Protein AF-A0A5E6UGU8-F1 (afdb_monomer_lite)

Organism: Pseudomonas fluorescens (NCBI:txid294)

Secondary structure (DSSP, 8-state):
--PPP-------S------TTS-HHHHT--TTT-S-----HHHHHHHHHHH-TT--S------S----------TT-HHHHHHHHHHHHHHHHHTHHHHHHHHHHS---HHHHHHHHHHT--

Radius of gyration: 20.29 Å; chains: 1; bounding box: 52×48×43 Å

Structure (mmCIF, N/CA/C/O backbone):
data_AF-A0A5E6UGU8-F1
#
_entry.id   AF-A0A5E6UGU8-F1
#
loop_
_atom_site.group_PDB
_atom_site.id
_atom_site.type_symbol
_atom_site.label_atom_id
_atom_site.label_alt_id
_atom_site.label_comp_id
_atom_site.label_asym_id
_atom_site.label_entity_id
_atom_site.label_seq_id
_atom_site.pdbx_PDB_ins_code
_atom_site.Cartn_x
_atom_site.Cartn_y
_atom_site.Cartn_z
_atom_site.occupancy
_atom_site.B_iso_or_equiv
_atom_site.auth_seq_id
_atom_site.auth_comp_id
_atom_site.auth_asym_id
_atom_site.auth_atom_id
_atom_site.pdbx_PDB_model_num
ATOM 1 N N . MET A 1 1 ? 37.669 33.666 -1.491 1.00 35.34 1 MET A N 1
ATOM 2 C CA . MET A 1 1 ? 36.585 34.581 -1.899 1.00 35.34 1 MET A CA 1
ATOM 3 C C . MET A 1 1 ? 35.837 33.879 -3.022 1.00 35.34 1 MET A C 1
ATOM 5 O O . MET A 1 1 ? 36.307 33.905 -4.149 1.00 35.34 1 MET A O 1
ATOM 9 N N . TYR A 1 2 ? 34.801 33.107 -2.699 1.00 35.91 2 TYR A N 1
ATOM 10 C CA . TYR A 1 2 ? 34.001 32.389 -3.694 1.00 35.91 2 TYR A CA 1
ATOM 11 C C . TYR A 1 2 ? 32.628 33.054 -3.712 1.00 35.91 2 TYR A C 1
ATOM 13 O O . TYR A 1 2 ? 31.945 33.057 -2.690 1.00 35.91 2 TYR A O 1
ATOM 21 N N . SER A 1 3 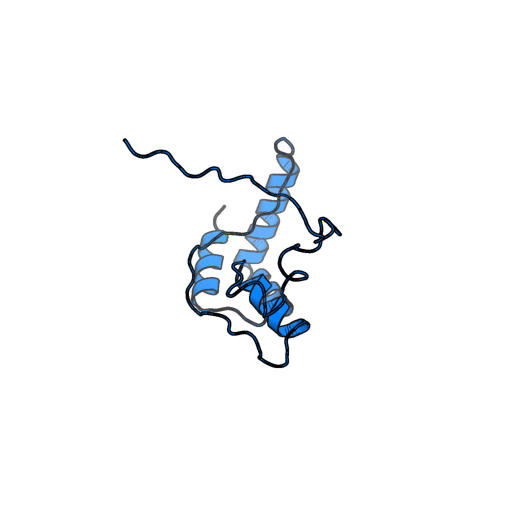? 32.298 33.703 -4.826 1.00 32.91 3 SER A N 1
ATOM 22 C CA . SER A 1 3 ? 30.961 34.237 -5.077 1.00 32.91 3 SER A CA 1
ATOM 23 C C . SER A 1 3 ? 30.109 33.085 -5.606 1.00 32.91 3 SER A C 1
ATOM 25 O O . SER A 1 3 ? 30.548 32.441 -6.563 1.00 32.91 3 SER A O 1
ATOM 27 N N . PRO A 1 4 ? 28.952 32.772 -5.003 1.00 36.75 4 PRO A N 1
ATOM 28 C CA . PRO A 1 4 ? 28.051 31.779 -5.571 1.00 36.75 4 PRO A CA 1
ATOM 29 C C . PRO A 1 4 ? 27.450 32.329 -6.876 1.00 36.75 4 PRO A C 1
ATOM 31 O O . PRO A 1 4 ? 27.287 33.546 -6.982 1.00 36.75 4 PRO A O 1
ATOM 34 N N . PRO A 1 5 ? 27.156 31.471 -7.869 1.00 36.91 5 PRO A N 1
ATOM 35 C CA . PRO A 1 5 ? 26.442 31.893 -9.060 1.00 36.91 5 PRO A CA 1
ATOM 36 C C . PRO A 1 5 ? 24.962 32.100 -8.733 1.00 36.91 5 PRO A C 1
ATOM 38 O O . PRO A 1 5 ? 24.386 31.437 -7.866 1.00 36.91 5 PRO A O 1
ATOM 41 N N . ASP A 1 6 ? 24.372 33.045 -9.444 1.00 36.53 6 ASP A N 1
ATOM 42 C CA . ASP A 1 6 ? 23.003 33.501 -9.281 1.00 36.53 6 ASP A CA 1
ATOM 43 C C . ASP A 1 6 ? 22.063 32.438 -9.869 1.00 36.53 6 ASP A C 1
ATOM 45 O O . ASP A 1 6 ? 21.872 32.357 -11.080 1.00 36.53 6 ASP A O 1
ATOM 49 N N . TYR A 1 7 ? 21.509 31.560 -9.030 1.00 35.38 7 TYR A N 1
ATOM 50 C CA . TYR A 1 7 ? 20.426 30.674 -9.462 1.00 35.38 7 TYR A CA 1
ATOM 51 C C . TYR A 1 7 ? 19.126 31.485 -9.462 1.00 35.38 7 TYR A C 1
ATOM 53 O O . TYR A 1 7 ? 18.396 31.529 -8.469 1.00 35.38 7 TYR A O 1
ATOM 61 N N . GLU A 1 8 ? 18.847 32.159 -10.576 1.00 27.86 8 GLU A N 1
ATOM 62 C CA . GLU A 1 8 ? 17.483 32.558 -10.905 1.00 27.86 8 GLU A CA 1
ATOM 63 C C . GLU A 1 8 ? 16.649 31.282 -11.075 1.00 27.86 8 GLU A C 1
ATOM 65 O O . GLU A 1 8 ? 16.854 30.483 -11.988 1.00 27.86 8 GLU A O 1
ATOM 70 N N . PHE A 1 9 ? 15.717 31.063 -10.148 1.00 32.34 9 PHE A N 1
ATOM 71 C CA . PHE A 1 9 ? 14.624 30.116 -10.323 1.00 32.34 9 PHE A CA 1
ATOM 72 C C . PHE A 1 9 ? 13.701 30.665 -11.424 1.00 32.34 9 PHE A C 1
ATOM 74 O O . PHE A 1 9 ? 12.713 31.342 -11.139 1.00 32.34 9 PHE A O 1
ATOM 81 N N . GLU A 1 10 ? 14.020 30.396 -12.691 1.00 27.28 10 GLU A N 1
ATOM 82 C CA . GLU A 1 10 ? 13.062 30.578 -13.783 1.00 27.28 10 GLU A CA 1
ATOM 83 C C . GLU A 1 10 ? 11.971 29.504 -13.677 1.00 27.28 10 GLU A C 1
ATOM 85 O O . GLU A 1 10 ? 12.079 28.383 -14.172 1.00 27.28 10 GLU A O 1
ATOM 90 N N . LEU A 1 11 ? 10.881 29.868 -13.003 1.00 45.44 11 LEU A N 1
ATOM 91 C CA . LEU A 1 11 ? 9.575 29.234 -13.149 1.00 45.44 11 LEU A CA 1
ATOM 92 C C . LEU A 1 11 ? 8.994 29.570 -14.532 1.00 45.44 11 LEU A C 1
ATOM 94 O O . LEU A 1 11 ? 8.117 30.424 -14.612 1.00 45.44 11 LEU A O 1
ATOM 98 N N . LEU A 1 12 ? 9.443 28.939 -15.622 1.00 33.12 12 LEU A N 1
ATOM 99 C CA . LEU A 1 12 ? 8.846 29.191 -16.944 1.00 33.12 12 LEU A CA 1
ATOM 100 C C . LEU A 1 12 ? 8.823 27.951 -17.860 1.00 33.12 12 LEU A C 1
ATOM 102 O O . LEU A 1 12 ? 9.857 27.523 -18.364 1.00 33.12 12 LEU A O 1
ATOM 106 N N . GLY A 1 13 ? 7.610 27.441 -18.140 1.00 31.77 13 GLY A N 1
ATOM 107 C CA . GLY A 1 13 ? 7.315 26.692 -19.373 1.00 31.77 13 GLY A CA 1
ATOM 108 C C . GLY A 1 13 ? 6.431 25.436 -19.278 1.00 31.77 13 GLY A C 1
ATOM 109 O O . GLY A 1 13 ? 6.915 24.346 -19.560 1.00 31.77 13 GLY A O 1
ATOM 110 N N . ASP A 1 14 ? 5.141 25.602 -18.955 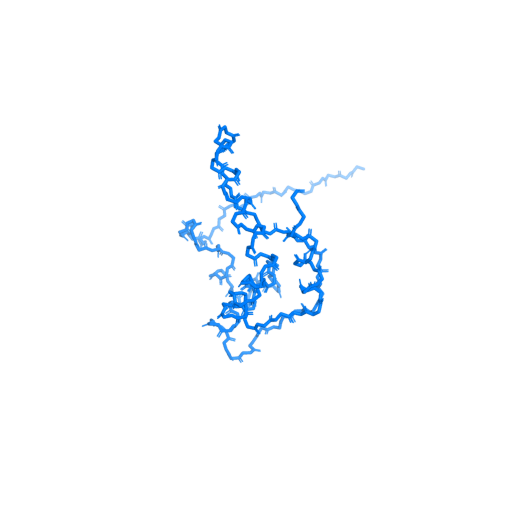1.00 39.59 14 ASP A N 1
ATOM 111 C CA . ASP A 1 14 ? 3.991 24.773 -19.384 1.00 39.59 14 ASP A CA 1
ATOM 112 C C . ASP A 1 14 ? 3.978 23.243 -19.135 1.00 39.59 14 ASP A C 1
ATOM 114 O O . ASP A 1 14 ? 3.722 22.459 -20.049 1.00 39.59 14 ASP A O 1
ATOM 118 N N . CYS A 1 15 ? 4.079 22.797 -17.878 1.00 40.12 15 CYS A N 1
ATOM 119 C CA . CYS A 1 15 ? 3.184 21.710 -17.447 1.00 40.12 15 CYS A CA 1
ATOM 120 C C . CYS A 1 15 ? 2.011 22.393 -16.734 1.00 40.12 15 CYS A C 1
ATOM 122 O O . CYS A 1 15 ? 2.207 22.930 -15.640 1.00 40.12 15 CYS A O 1
ATOM 124 N N . PRO A 1 16 ? 0.812 22.466 -17.342 1.00 39.19 16 PRO A N 1
ATOM 125 C CA . PRO A 1 16 ? -0.317 23.017 -16.626 1.00 39.19 16 PRO A CA 1
ATOM 126 C C . PRO A 1 16 ? -0.539 22.112 -15.408 1.00 39.19 16 PRO A C 1
ATOM 128 O O . PRO A 1 16 ? -0.498 20.886 -15.517 1.00 39.19 16 PRO A O 1
ATOM 131 N N . PHE A 1 17 ? -0.703 22.723 -14.235 1.00 40.91 17 PHE A N 1
ATOM 132 C CA . PHE A 1 17 ? -1.166 22.056 -13.022 1.00 40.91 17 PHE A CA 1
ATOM 133 C C . PHE A 1 17 ? -2.596 21.556 -13.294 1.00 40.91 17 PHE A C 1
ATOM 135 O O . PHE A 1 17 ? -3.580 22.217 -12.967 1.00 40.91 17 PHE A O 1
ATOM 142 N N . VAL A 1 18 ? -2.713 20.458 -14.040 1.00 39.12 18 VAL A N 1
ATOM 143 C CA . VAL A 1 18 ? -3.974 19.854 -14.462 1.00 39.12 18 VAL A CA 1
ATOM 144 C C . VAL A 1 18 ? -4.204 18.658 -13.568 1.00 39.12 18 VAL A C 1
ATOM 146 O O . VAL A 1 18 ? -3.467 17.682 -13.631 1.00 39.12 18 VAL A O 1
ATOM 149 N N . ASP A 1 19 ? -5.268 18.796 -12.784 1.00 34.88 19 ASP A N 1
ATOM 150 C CA . ASP A 1 19 ? -5.893 17.801 -11.921 1.00 34.88 19 ASP A CA 1
ATOM 151 C C . ASP A 1 19 ? -5.086 17.389 -10.666 1.00 34.88 19 ASP A C 1
ATOM 153 O O . ASP A 1 19 ? -4.119 16.637 -10.763 1.00 34.88 19 ASP A O 1
ATOM 157 N N . PRO A 1 20 ? -5.502 17.804 -9.450 1.00 42.50 20 PRO A N 1
ATOM 158 C CA . PRO A 1 20 ? -4.867 17.377 -8.201 1.00 42.50 20 PRO A CA 1
ATOM 159 C C . PRO A 1 20 ? -5.015 15.870 -7.908 1.00 42.50 20 PRO A C 1
ATOM 161 O O . PRO A 1 20 ? -4.442 15.393 -6.929 1.00 42.50 20 PRO A O 1
ATOM 164 N N . THR A 1 21 ? -5.769 15.117 -8.721 1.00 43.84 21 THR A N 1
ATOM 165 C CA . THR A 1 21 ? -5.942 13.659 -8.593 1.00 43.84 21 THR A CA 1
ATOM 166 C C . THR A 1 21 ? -5.080 12.840 -9.561 1.00 43.84 21 THR A C 1
ATOM 168 O O . THR A 1 21 ? -4.933 11.631 -9.377 1.00 43.84 21 THR A O 1
ATOM 171 N N . ALA A 1 22 ? -4.435 13.487 -10.534 1.00 44.56 22 ALA A N 1
ATOM 172 C CA . ALA A 1 22 ? -3.479 12.875 -11.447 1.00 44.56 22 ALA A CA 1
ATOM 173 C C . ALA A 1 22 ? -2.059 13.285 -11.037 1.00 44.56 22 ALA A C 1
ATOM 175 O O . ALA A 1 22 ? -1.724 14.465 -11.062 1.00 44.56 22 ALA A O 1
ATOM 176 N N . LEU A 1 23 ? -1.200 12.332 -10.653 1.00 42.66 23 LEU A N 1
ATOM 177 C CA . LEU A 1 23 ? 0.196 12.633 -10.307 1.00 42.66 23 LEU A CA 1
ATOM 178 C C . LEU A 1 23 ? 0.897 13.409 -11.449 1.00 42.66 23 LEU A C 1
ATOM 180 O O . LEU A 1 23 ? 1.182 12.822 -12.491 1.00 42.66 23 LEU A O 1
ATOM 184 N N . PRO A 1 24 ? 1.276 14.686 -11.266 1.00 45.72 24 PRO A N 1
ATOM 185 C CA . PRO A 1 24 ? 1.799 15.540 -12.343 1.00 45.72 24 PRO A CA 1
ATOM 186 C C . PRO A 1 24 ? 3.066 15.003 -13.032 1.00 45.72 24 PRO A C 1
ATOM 188 O O . PRO A 1 24 ? 3.413 15.414 -14.134 1.00 45.72 24 PRO A O 1
ATOM 191 N N . GLY A 1 25 ? 3.781 14.078 -12.385 1.00 49.41 25 GLY A N 1
ATOM 192 C CA . GLY A 1 25 ? 5.045 13.534 -12.872 1.00 49.41 25 GLY A CA 1
ATOM 193 C C . GLY A 1 25 ? 4.942 12.575 -14.063 1.00 49.41 25 GLY A C 1
ATOM 194 O O . GLY A 1 25 ? 5.902 12.488 -14.824 1.00 49.41 25 GLY A O 1
ATOM 195 N N . TYR A 1 26 ? 3.819 11.868 -14.267 1.00 52.19 26 TYR A N 1
ATOM 196 C CA . TYR A 1 26 ? 3.748 10.845 -15.328 1.00 52.19 26 TYR A CA 1
ATOM 197 C C . TYR A 1 26 ? 3.361 11.409 -16.703 1.00 52.19 26 TYR A C 1
ATOM 199 O O . TYR A 1 26 ? 3.739 10.834 -17.723 1.00 52.19 26 TYR A O 1
ATOM 207 N N . THR A 1 27 ? 2.633 12.530 -16.752 1.00 50.19 27 THR A N 1
ATOM 208 C CA . THR A 1 27 ? 2.246 13.214 -18.001 1.00 50.19 27 THR A CA 1
ATOM 209 C C . THR A 1 27 ? 3.373 14.072 -18.568 1.00 50.19 27 THR A C 1
ATOM 211 O O . THR A 1 27 ? 3.461 14.236 -19.783 1.00 50.19 27 THR A O 1
ATOM 214 N N . CYS A 1 28 ? 4.279 14.565 -17.717 1.00 52.56 28 CYS A N 1
ATOM 215 C CA . CYS A 1 28 ? 5.470 15.308 -18.136 1.00 52.56 28 CYS A CA 1
ATOM 216 C C . CYS A 1 28 ? 6.637 14.372 -18.552 1.00 52.56 28 CYS A C 1
ATOM 218 O O . CYS A 1 28 ? 7.744 14.853 -18.812 1.00 52.56 28 CYS A O 1
ATOM 220 N N . PHE A 1 29 ? 6.418 13.048 -18.645 1.00 49.81 29 PHE A N 1
ATOM 221 C CA . PHE A 1 29 ? 7.426 12.108 -19.143 1.00 49.81 29 PHE A CA 1
ATOM 222 C C . PHE A 1 29 ? 7.638 12.289 -20.655 1.00 49.81 29 PHE A C 1
ATOM 224 O O . PHE A 1 29 ? 6.973 11.690 -21.497 1.00 49.81 29 PHE A O 1
ATOM 231 N N . SER A 1 30 ? 8.604 13.137 -21.000 1.00 54.00 30 SER A N 1
ATOM 232 C CA . SER A 1 30 ? 9.214 13.198 -22.324 1.00 54.00 30 SER A CA 1
ATOM 233 C C . SER A 1 30 ? 10.588 12.535 -22.221 1.00 54.00 30 SER A C 1
ATOM 235 O O . SER A 1 30 ? 11.401 13.022 -21.430 1.00 54.00 30 SER A O 1
ATOM 237 N N . PRO A 1 31 ? 10.906 11.499 -23.025 1.00 51.00 31 PRO A N 1
ATOM 238 C CA . PRO A 1 31 ? 12.220 10.842 -23.016 1.00 51.00 31 PRO A CA 1
ATOM 239 C C . PRO A 1 31 ? 13.405 11.805 -23.215 1.00 51.00 31 PRO A C 1
ATOM 241 O O . PRO A 1 31 ? 14.541 11.459 -22.930 1.00 51.00 31 PRO A O 1
ATOM 244 N N . SER A 1 32 ? 13.150 13.022 -23.708 1.00 53.97 32 SER A N 1
ATOM 245 C CA . SER A 1 32 ? 14.139 14.090 -23.879 1.00 53.97 32 SER A CA 1
ATOM 246 C C . SER A 1 32 ? 14.355 15.001 -22.659 1.00 53.97 32 SER A C 1
ATOM 248 O O . SER A 1 32 ? 15.140 15.940 -22.770 1.00 53.97 32 SER A O 1
ATOM 250 N N . ARG A 1 33 ? 13.647 14.804 -21.532 1.00 61.69 33 ARG A N 1
ATOM 251 C CA . ARG A 1 33 ? 13.665 15.742 -20.386 1.00 61.69 33 ARG A CA 1
ATOM 252 C C . ARG A 1 33 ? 13.833 15.123 -18.993 1.00 61.69 33 ARG A C 1
ATOM 254 O O . ARG A 1 33 ? 14.170 15.868 -18.080 1.00 61.69 33 ARG A O 1
ATOM 261 N N . VAL A 1 34 ? 13.622 13.817 -18.805 1.00 68.75 34 VAL A N 1
ATOM 262 C CA . VAL A 1 34 ? 13.762 13.152 -17.493 1.00 68.75 34 VAL A CA 1
ATOM 263 C C . VAL A 1 34 ? 14.369 11.755 -17.667 1.00 68.75 34 VAL A C 1
ATOM 265 O O . VAL A 1 34 ? 13.786 10.924 -18.359 1.00 68.75 34 VAL A O 1
ATOM 268 N N . ASP A 1 35 ? 15.508 11.486 -17.017 1.00 77.25 35 ASP A N 1
ATOM 269 C CA . ASP A 1 35 ? 16.220 10.196 -17.103 1.00 77.25 35 ASP A CA 1
ATOM 270 C C . ASP A 1 35 ? 15.630 9.101 -16.194 1.00 77.25 35 ASP A C 1
ATOM 272 O O . ASP A 1 35 ? 15.766 7.910 -16.474 1.00 77.25 35 ASP A O 1
ATOM 276 N N . ALA A 1 36 ? 14.988 9.486 -15.084 1.00 81.44 36 ALA A N 1
ATOM 277 C CA . ALA A 1 36 ? 14.389 8.564 -14.120 1.00 81.44 36 ALA A CA 1
ATOM 278 C C . ALA A 1 36 ? 13.224 9.208 -13.356 1.00 81.44 36 ALA A C 1
ATOM 280 O O . ALA A 1 36 ? 13.247 10.397 -13.044 1.00 81.44 36 ALA A O 1
ATOM 281 N N . PHE A 1 37 ? 12.230 8.394 -12.998 1.00 80.69 37 PHE A N 1
ATOM 282 C CA . PHE A 1 37 ? 11.086 8.795 -12.181 1.00 80.69 37 PHE A CA 1
ATOM 283 C C . PHE A 1 37 ? 11.049 7.976 -10.887 1.00 80.69 37 PHE A C 1
ATOM 285 O O . PHE A 1 37 ? 11.229 6.757 -10.910 1.00 80.69 37 PHE A O 1
ATOM 292 N N . VAL A 1 38 ? 10.829 8.649 -9.756 1.00 84.00 38 VAL A N 1
ATOM 293 C CA . VAL A 1 38 ? 10.753 8.028 -8.428 1.00 84.00 38 VAL A CA 1
ATOM 294 C C . VAL A 1 38 ? 9.337 8.194 -7.901 1.00 84.00 38 VAL A C 1
ATOM 296 O O . VAL A 1 38 ? 8.842 9.311 -7.780 1.00 84.00 38 VAL A O 1
ATOM 299 N N . ALA A 1 39 ? 8.696 7.077 -7.582 1.00 85.31 39 ALA A N 1
ATOM 300 C CA . ALA A 1 39 ? 7.392 7.035 -6.940 1.00 85.31 39 ALA A CA 1
ATOM 301 C C . ALA A 1 39 ? 7.233 5.712 -6.183 1.00 85.31 39 ALA A C 1
ATOM 303 O O . ALA A 1 39 ? 8.115 4.846 -6.213 1.00 85.31 39 ALA A O 1
ATOM 304 N N . GLU A 1 40 ? 6.090 5.542 -5.521 1.00 83.38 40 GLU A N 1
ATOM 305 C CA . GLU A 1 40 ? 5.729 4.275 -4.898 1.00 83.38 40 GLU A CA 1
ATOM 306 C C . GLU A 1 40 ? 5.725 3.138 -5.924 1.00 83.38 40 GLU A C 1
ATOM 308 O O . GLU A 1 40 ? 5.171 3.249 -7.021 1.00 83.38 40 GLU A O 1
ATOM 313 N N . ARG A 1 41 ? 6.320 1.999 -5.557 1.00 83.94 41 ARG A N 1
ATOM 314 C CA . ARG A 1 41 ? 6.464 0.854 -6.465 1.00 83.94 41 ARG A CA 1
ATOM 315 C C . ARG A 1 41 ? 5.127 0.350 -6.999 1.00 83.94 41 ARG A C 1
ATOM 317 O O . ARG A 1 41 ? 5.055 -0.041 -8.159 1.00 83.94 41 ARG A O 1
ATOM 324 N N . MET A 1 42 ? 4.098 0.337 -6.158 1.00 79.88 42 MET A N 1
ATOM 325 C CA . MET A 1 42 ? 2.752 -0.087 -6.537 1.00 79.88 42 MET A CA 1
ATOM 326 C C . MET A 1 42 ? 2.204 0.770 -7.683 1.00 79.88 42 MET A C 1
ATOM 328 O O . MET A 1 42 ? 1.694 0.245 -8.670 1.00 79.88 42 MET A O 1
ATOM 332 N N . LEU A 1 43 ? 2.408 2.082 -7.585 1.00 81.94 43 LEU A N 1
ATOM 333 C CA . LEU A 1 43 ? 2.000 3.036 -8.600 1.00 81.94 43 LEU A CA 1
ATOM 334 C C . LEU A 1 43 ? 2.817 2.893 -9.885 1.00 81.94 43 LEU A C 1
ATOM 336 O O . LEU A 1 43 ? 2.249 2.894 -10.972 1.00 81.94 43 LEU A O 1
ATOM 340 N N . LEU A 1 44 ? 4.136 2.712 -9.773 1.00 84.94 44 LEU A N 1
ATOM 341 C CA . LEU A 1 44 ? 4.994 2.480 -10.939 1.00 84.94 44 LEU A CA 1
ATOM 342 C C . LEU A 1 44 ? 4.601 1.206 -11.696 1.00 84.94 44 LEU A C 1
ATOM 344 O O . LEU A 1 44 ? 4.524 1.235 -12.919 1.00 84.94 44 LEU A O 1
ATOM 348 N N . LYS A 1 45 ? 4.313 0.107 -10.986 1.00 82.69 45 LYS A N 1
ATOM 349 C CA . LYS A 1 45 ? 3.819 -1.135 -11.602 1.00 82.69 45 LYS A CA 1
ATOM 350 C C . LYS A 1 45 ? 2.498 -0.905 -12.333 1.00 82.69 45 LYS A C 1
ATOM 352 O O . LYS A 1 45 ? 2.406 -1.211 -13.514 1.00 82.69 45 LYS A O 1
ATOM 357 N N . ASN A 1 46 ? 1.529 -0.273 -11.670 1.00 80.69 46 ASN A N 1
ATOM 358 C CA . ASN A 1 46 ? 0.238 0.048 -12.276 1.00 80.69 46 ASN A CA 1
ATOM 359 C C . ASN A 1 46 ? 0.383 0.930 -13.536 1.00 80.69 46 ASN A C 1
ATOM 361 O O . ASN A 1 46 ? -0.243 0.663 -14.561 1.00 80.69 46 ASN A O 1
ATOM 365 N N . LEU A 1 47 ? 1.253 1.947 -13.500 1.00 81.06 47 LEU A N 1
ATOM 366 C CA . LEU A 1 47 ? 1.537 2.789 -14.665 1.00 81.06 47 LEU A CA 1
ATOM 367 C C . LEU A 1 47 ? 2.155 1.994 -15.822 1.00 81.06 47 LEU A C 1
ATOM 369 O O . LEU A 1 47 ? 1.754 2.191 -16.968 1.00 81.06 47 LEU A O 1
ATOM 373 N N . LEU A 1 48 ? 3.108 1.102 -15.545 1.00 83.00 48 LEU A N 1
ATOM 374 C CA . LEU A 1 48 ? 3.724 0.261 -16.575 1.00 83.00 48 LEU A CA 1
ATOM 375 C C . LEU A 1 48 ? 2.706 -0.694 -17.204 1.00 83.00 48 LEU A C 1
ATOM 377 O O . LEU A 1 48 ? 2.631 -0.765 -18.431 1.00 83.00 48 LEU A O 1
ATOM 381 N N . ASP A 1 49 ? 1.888 -1.343 -16.375 1.00 80.31 49 ASP A N 1
ATOM 382 C CA . ASP A 1 49 ? 0.895 -2.329 -16.809 1.00 80.31 49 ASP A CA 1
ATOM 383 C C . ASP A 1 49 ? -0.211 -1.705 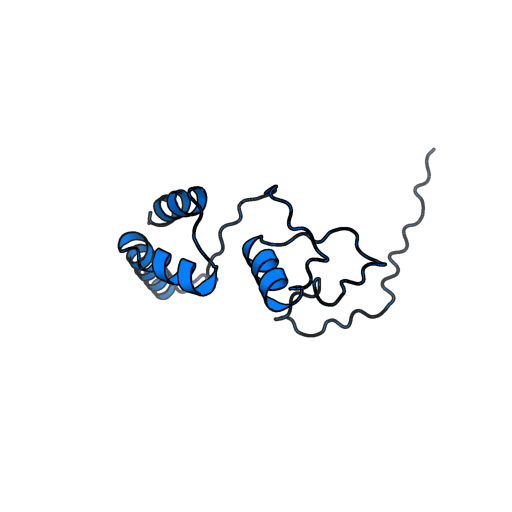-17.677 1.00 80.31 49 ASP A C 1
ATOM 385 O O . ASP A 1 49 ? -0.689 -2.337 -18.620 1.00 80.31 49 ASP A O 1
ATOM 389 N N . HIS A 1 50 ? -0.607 -0.456 -17.398 1.00 79.44 50 HIS A N 1
ATOM 390 C CA . HIS A 1 50 ? -1.735 0.186 -18.085 1.00 79.44 50 HIS A CA 1
ATOM 391 C C . HIS A 1 50 ? -1.356 1.232 -19.141 1.00 79.44 50 HIS A C 1
ATOM 393 O O . HIS A 1 50 ? -2.132 1.441 -20.072 1.00 79.44 50 HIS A O 1
ATOM 399 N N . HIS A 1 51 ? -0.199 1.892 -19.029 1.00 76.62 51 HIS A N 1
ATOM 400 C CA . HIS A 1 51 ? 0.142 3.051 -19.871 1.00 76.62 51 HIS A CA 1
ATOM 401 C C . HIS A 1 51 ? 1.408 2.861 -20.714 1.00 76.62 51 HIS A C 1
ATOM 403 O O . HIS A 1 51 ? 1.557 3.537 -21.732 1.00 76.62 51 HIS A O 1
ATOM 409 N N . TYR A 1 52 ? 2.298 1.929 -20.351 1.00 75.81 52 TYR A N 1
ATOM 410 C CA . TYR A 1 52 ? 3.547 1.677 -21.083 1.00 75.81 52 TYR A CA 1
ATOM 411 C C . TYR A 1 52 ? 3.790 0.186 -21.395 1.00 75.81 52 TYR A C 1
ATOM 413 O O . TYR A 1 52 ? 4.903 -0.310 -21.193 1.00 75.81 52 TYR A O 1
ATOM 421 N N . PRO A 1 53 ? 2.811 -0.537 -21.981 1.00 68.81 53 PRO A N 1
ATOM 422 C CA . PRO A 1 53 ? 2.933 -1.977 -22.236 1.00 68.81 53 PRO A CA 1
ATOM 423 C C . PRO A 1 53 ? 4.035 -2.335 -23.249 1.00 68.81 53 PRO A C 1
ATOM 425 O O . PRO A 1 53 ? 4.445 -3.487 -23.342 1.00 68.81 53 PRO A O 1
ATOM 428 N N . ALA A 1 54 ? 4.533 -1.357 -24.016 1.00 68.00 54 ALA A N 1
ATOM 429 C CA . ALA A 1 54 ? 5.566 -1.546 -25.035 1.00 68.00 54 ALA A CA 1
ATOM 430 C C . ALA A 1 54 ? 6.997 -1.724 -24.476 1.00 68.00 54 ALA A C 1
ATOM 432 O O . ALA A 1 54 ? 7.914 -1.964 -25.257 1.00 68.00 54 ALA A O 1
ATOM 433 N N . GLY A 1 55 ? 7.211 -1.617 -23.155 1.00 64.75 55 GLY A N 1
ATOM 434 C CA . GLY A 1 55 ? 8.485 -1.987 -22.515 1.00 64.75 55 GLY A CA 1
ATOM 435 C C . GLY A 1 55 ? 9.629 -0.970 -22.643 1.00 64.75 55 GLY A C 1
ATOM 436 O O . GLY A 1 55 ? 10.783 -1.318 -22.420 1.00 64.75 55 GLY A O 1
ATOM 437 N N . ASN A 1 56 ? 9.337 0.293 -22.966 1.00 74.94 56 ASN A N 1
ATOM 438 C CA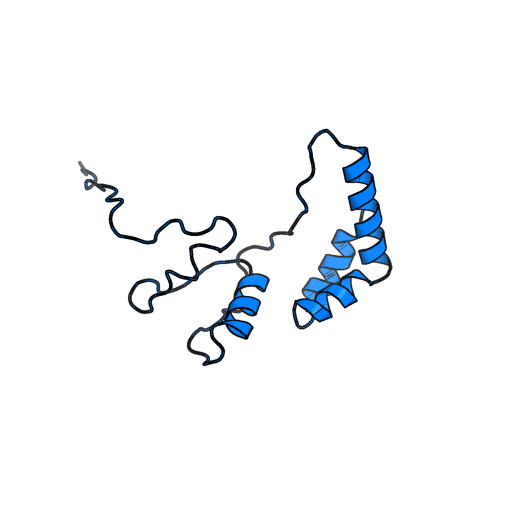 . ASN A 1 56 ? 10.358 1.349 -23.085 1.00 74.94 56 ASN A CA 1
ATOM 439 C C . ASN A 1 56 ? 10.860 1.889 -21.732 1.00 74.94 56 ASN A C 1
ATOM 441 O O . ASN A 1 56 ? 11.688 2.797 -21.698 1.00 74.94 56 ASN A O 1
ATOM 445 N N . LEU A 1 57 ? 10.336 1.367 -20.623 1.00 79.31 57 LEU A N 1
ATOM 446 C CA . LEU A 1 57 ? 10.655 1.782 -19.263 1.00 79.31 57 LEU A CA 1
ATOM 447 C C . LEU A 1 57 ? 11.084 0.567 -18.449 1.00 79.31 57 LEU A C 1
ATOM 449 O O . LEU A 1 57 ? 10.448 -0.486 -18.504 1.00 79.31 57 LEU A O 1
ATOM 453 N N . LEU A 1 58 ? 12.147 0.735 -17.667 1.00 84.12 58 LEU A N 1
ATO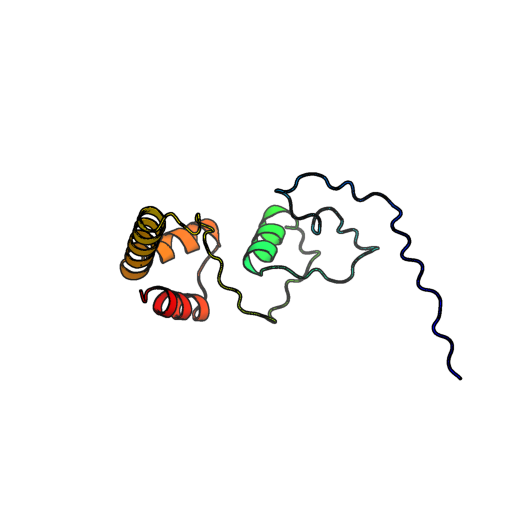M 454 C CA . LEU A 1 58 ? 12.655 -0.288 -16.764 1.00 84.12 58 LEU A CA 1
ATOM 455 C C . LEU A 1 58 ? 12.289 0.064 -15.321 1.00 84.12 58 LEU A C 1
ATOM 457 O O . LEU A 1 58 ? 12.686 1.115 -14.816 1.00 84.12 58 LEU A O 1
ATOM 461 N N . LEU A 1 59 ? 11.586 -0.840 -14.636 1.00 86.19 59 LEU A N 1
ATOM 462 C CA . LEU A 1 59 ? 11.400 -0.753 -13.190 1.00 86.19 59 LEU A CA 1
ATOM 463 C C . LEU A 1 59 ? 12.627 -1.330 -12.483 1.00 86.19 59 LEU A C 1
ATOM 465 O O . LEU A 1 59 ? 12.945 -2.506 -12.641 1.00 86.19 59 LEU A O 1
ATOM 469 N N . LEU A 1 60 ? 13.308 -0.514 -11.681 1.00 87.75 60 LEU A N 1
ATOM 470 C CA . LEU A 1 60 ? 14.436 -0.979 -10.878 1.00 87.75 60 LEU A CA 1
ATOM 471 C C . LEU A 1 60 ? 13.952 -1.717 -9.617 1.00 87.75 60 LEU A C 1
ATOM 473 O O . LEU A 1 60 ? 13.075 -1.242 -8.888 1.00 87.75 60 LEU A O 1
ATOM 477 N N . ASP A 1 61 ? 14.596 -2.843 -9.298 1.00 83.69 61 ASP A N 1
ATOM 478 C CA . ASP A 1 61 ? 14.275 -3.660 -8.115 1.00 83.69 61 ASP A CA 1
ATOM 479 C C . ASP A 1 61 ? 14.697 -3.021 -6.785 1.00 83.69 61 ASP A C 1
ATOM 481 O O . ASP A 1 61 ? 14.200 -3.391 -5.715 1.00 83.69 61 ASP A O 1
ATOM 485 N N . ARG A 1 62 ? 15.551 -1.995 -6.822 1.00 83.19 62 ARG A N 1
ATOM 486 C CA . ARG A 1 62 ? 15.984 -1.270 -5.624 1.00 83.19 62 ARG A CA 1
ATOM 487 C C . ARG A 1 62 ? 14.816 -0.518 -4.977 1.00 83.19 62 ARG A C 1
ATOM 489 O O . ARG A 1 62 ? 14.177 0.308 -5.618 1.00 83.19 62 ARG A O 1
ATOM 496 N N . VAL A 1 63 ? 14.585 -0.777 -3.691 1.00 80.44 63 VAL A N 1
ATOM 497 C CA . VAL A 1 63 ? 13.693 0.012 -2.826 1.00 80.44 63 VAL A CA 1
ATOM 498 C C . VAL A 1 63 ? 14.545 0.992 -2.033 1.00 8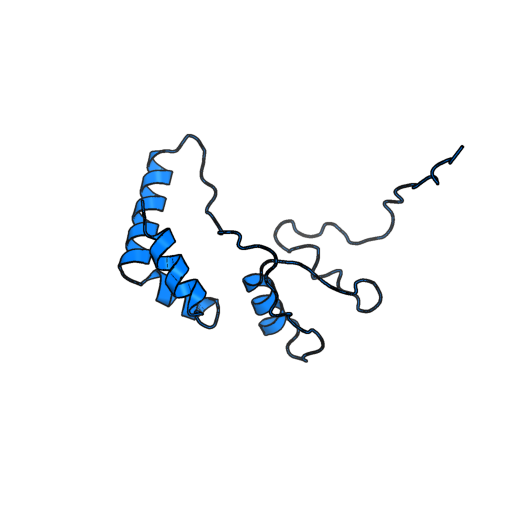0.44 63 VAL A C 1
ATOM 500 O O . VAL A 1 63 ? 15.518 0.575 -1.406 1.00 80.44 63 VAL A O 1
ATOM 503 N N . PHE A 1 64 ? 14.197 2.276 -2.077 1.00 81.88 64 PHE A N 1
ATOM 504 C CA . PHE A 1 64 ? 14.869 3.314 -1.288 1.00 81.88 64 PHE A CA 1
ATOM 505 C C . PHE A 1 64 ? 14.225 3.497 0.087 1.00 81.88 64 PHE A C 1
ATOM 507 O O . PHE A 1 64 ? 14.933 3.698 1.068 1.00 81.88 64 PHE A O 1
ATOM 514 N N . GLU A 1 65 ? 12.900 3.373 0.160 1.00 81.56 65 GLU A N 1
ATOM 515 C CA . GLU A 1 65 ? 12.121 3.568 1.377 1.00 81.56 65 GLU A CA 1
ATOM 516 C C . GLU A 1 65 ? 10.900 2.642 1.389 1.00 81.56 65 GLU A C 1
ATOM 518 O O . GLU A 1 65 ? 10.282 2.397 0.350 1.00 81.56 65 GLU A O 1
ATOM 523 N N . TYR A 1 66 ? 10.564 2.128 2.574 1.00 77.06 66 TYR A N 1
ATOM 524 C CA . TYR A 1 66 ? 9.297 1.450 2.833 1.00 77.06 66 TYR A CA 1
ATOM 525 C C . TYR A 1 66 ? 8.364 2.435 3.536 1.00 77.06 66 TYR A C 1
ATOM 527 O O . TYR A 1 66 ? 8.550 2.714 4.718 1.00 77.06 66 TYR A O 1
ATOM 535 N N . SER A 1 67 ? 7.374 2.944 2.806 1.00 77.06 67 SER A N 1
ATOM 536 C CA . SER A 1 67 ? 6.373 3.878 3.325 1.00 77.06 67 SER A CA 1
ATOM 537 C C . SER A 1 67 ? 5.011 3.180 3.415 1.00 77.06 67 SER A C 1
ATOM 539 O O . SER A 1 67 ? 4.478 2.779 2.378 1.00 77.06 67 SER A O 1
ATOM 541 N N . PRO A 1 68 ? 4.449 2.973 4.620 1.00 76.06 68 PRO A N 1
ATOM 542 C CA . PRO A 1 68 ? 3.095 2.453 4.771 1.00 76.06 68 PRO A CA 1
ATOM 543 C C . PRO A 1 68 ? 2.059 3.473 4.286 1.00 76.06 68 PRO A C 1
ATOM 545 O O . PRO A 1 68 ? 2.077 4.630 4.705 1.00 76.06 68 PRO A O 1
ATOM 548 N N . THR A 1 69 ? 1.112 3.035 3.459 1.00 79.75 69 THR A N 1
ATOM 549 C CA . THR A 1 69 ? -0.055 3.847 3.091 1.00 79.75 69 THR A CA 1
ATOM 550 C C . THR A 1 69 ? -1.079 3.824 4.225 1.00 79.75 69 THR A C 1
ATOM 552 O O . THR A 1 69 ? -1.413 2.758 4.743 1.00 79.75 69 THR A O 1
ATOM 555 N N . SER A 1 70 ? -1.604 4.990 4.602 1.00 83.25 70 SER A N 1
ATOM 556 C CA . SER A 1 70 ? -2.604 5.139 5.662 1.00 83.25 70 SER A CA 1
ATOM 557 C C . SER A 1 70 ? -3.844 5.885 5.172 1.00 83.25 70 SER A C 1
ATOM 559 O O . SER A 1 70 ? -3.808 6.613 4.179 1.00 83.25 70 SER A O 1
ATOM 561 N N . MET A 1 71 ? -4.962 5.695 5.873 1.00 85.75 71 MET A N 1
ATOM 562 C CA . MET A 1 71 ? -6.177 6.475 5.652 1.00 85.75 71 MET A CA 1
ATOM 563 C C . MET A 1 71 ? -6.139 7.724 6.531 1.00 85.75 71 MET A C 1
ATOM 565 O O . MET A 1 71 ? -5.973 7.631 7.747 1.00 85.75 71 MET A O 1
ATOM 569 N N . ALA A 1 72 ? -6.304 8.896 5.921 1.00 89.31 72 ALA A N 1
ATOM 570 C CA . ALA A 1 72 ? -6.462 10.135 6.666 1.00 89.31 72 ALA A CA 1
ATOM 571 C C . ALA A 1 72 ? -7.884 10.213 7.241 1.00 89.31 72 ALA A C 1
ATOM 573 O O . ALA A 1 72 ? -8.865 10.098 6.507 1.00 89.31 72 ALA A O 1
ATOM 574 N N . VAL A 1 73 ? -7.983 10.430 8.550 1.00 90.06 73 VAL A N 1
ATOM 575 C CA . VAL A 1 73 ? -9.245 10.629 9.274 1.00 90.06 73 VAL A CA 1
ATOM 576 C C . VAL A 1 73 ? -9.216 11.972 9.999 1.00 90.06 73 VAL A C 1
ATOM 578 O O . VAL A 1 73 ? -8.136 12.524 10.237 1.00 90.06 73 VAL A O 1
ATOM 581 N N . ASP A 1 74 ? -10.385 12.513 10.350 1.00 93.44 74 ASP A N 1
ATOM 582 C CA . ASP A 1 74 ? -10.443 13.707 11.196 1.00 93.44 74 ASP A CA 1
ATOM 583 C C . ASP A 1 74 ? -9.747 13.420 12.534 1.00 93.44 74 ASP A C 1
ATOM 585 O O . ASP A 1 74 ? -9.965 12.383 13.165 1.00 93.44 74 ASP A O 1
ATOM 589 N N . ARG A 1 75 ? -8.896 14.354 12.970 1.00 89.06 75 ARG A N 1
ATOM 590 C CA . ARG A 1 75 ? -8.112 14.233 14.200 1.00 89.06 75 ARG A CA 1
ATOM 591 C C . ARG A 1 75 ? -8.988 14.023 15.435 1.00 89.06 75 ARG A C 1
ATOM 593 O O . ARG A 1 75 ? -8.517 13.403 16.387 1.00 89.06 75 ARG A O 1
ATOM 600 N N . TYR A 1 76 ? -10.203 14.569 15.440 1.00 95.88 76 TYR A N 1
ATOM 601 C CA . TYR A 1 76 ? -11.091 14.550 16.605 1.00 95.88 76 TYR A CA 1
ATOM 602 C C . TYR A 1 76 ? -12.246 13.546 16.493 1.00 95.88 76 TYR A C 1
ATOM 604 O O . TYR A 1 76 ? -13.062 13.466 17.410 1.00 95.88 76 TYR A O 1
ATOM 612 N N . ASP A 1 77 ? -12.312 12.756 15.419 1.00 96.69 77 ASP A N 1
ATOM 613 C CA . ASP A 1 77 ? -13.319 11.702 15.270 1.00 96.69 77 ASP A CA 1
ATOM 614 C C . ASP A 1 77 ? -12.776 10.343 15.737 1.00 96.69 77 ASP A C 1
ATOM 616 O O . ASP A 1 77 ? -12.419 9.455 14.958 1.00 96.69 77 ASP A O 1
ATOM 620 N N . GLU A 1 78 ? -12.678 10.190 17.059 1.00 94.44 78 GLU A N 1
ATOM 621 C CA . GLU A 1 78 ? -12.143 8.974 17.681 1.00 94.44 78 GLU A CA 1
ATOM 622 C C . GLU A 1 78 ? -12.998 7.734 17.393 1.00 94.44 78 GLU A C 1
ATOM 624 O O . GLU A 1 78 ? -12.459 6.636 17.253 1.00 94.44 78 GLU A O 1
ATOM 629 N N . ASN A 1 79 ? -14.316 7.906 17.266 1.00 96.25 79 ASN A N 1
ATOM 630 C CA . ASN A 1 79 ? -15.234 6.807 16.978 1.00 96.25 79 ASN A CA 1
ATOM 631 C C . ASN A 1 79 ? -15.026 6.283 15.557 1.00 96.25 79 ASN A C 1
ATOM 633 O O . ASN A 1 79 ? -14.972 5.069 15.354 1.00 96.25 79 ASN A O 1
ATOM 637 N N . PHE A 1 80 ? -14.878 7.185 14.582 1.00 95.44 80 PHE A N 1
ATOM 638 C CA . PHE A 1 80 ? -14.584 6.782 13.213 1.00 95.44 80 PHE A CA 1
ATOM 639 C C . PHE A 1 80 ? -13.205 6.136 13.103 1.00 95.44 80 PHE A C 1
ATOM 641 O O . PHE A 1 80 ? -13.080 5.080 12.485 1.00 95.44 80 PHE A O 1
ATOM 648 N N . ARG A 1 81 ? -12.187 6.700 13.767 1.00 93.19 81 ARG A N 1
ATOM 649 C CA . ARG A 1 81 ? -10.851 6.091 13.796 1.00 93.19 81 ARG A CA 1
ATOM 650 C C . ARG A 1 81 ? -10.885 4.675 14.375 1.00 93.19 81 ARG A C 1
ATOM 652 O O . ARG A 1 81 ? -10.339 3.764 13.766 1.00 93.19 81 ARG A O 1
ATOM 659 N N . LEU A 1 82 ? -11.579 4.469 15.498 1.00 93.62 82 LEU A N 1
ATOM 660 C CA . LEU A 1 82 ? -11.721 3.143 16.107 1.00 93.62 82 LEU A CA 1
ATOM 661 C C . LEU A 1 82 ? -12.441 2.155 15.179 1.00 93.62 82 LEU A C 1
ATOM 663 O O . LEU A 1 82 ? -12.033 0.996 15.088 1.00 93.62 82 LEU A O 1
ATOM 667 N N . LEU A 1 83 ? -13.498 2.598 14.492 1.00 95.25 83 LEU A N 1
ATOM 668 C CA . LEU A 1 83 ? -14.213 1.772 13.519 1.00 95.25 83 LEU A CA 1
ATOM 669 C C . LEU A 1 83 ? -13.286 1.334 12.376 1.00 95.25 83 LEU A C 1
ATOM 671 O O . LEU A 1 83 ? -13.229 0.144 12.070 1.00 95.25 83 LEU A O 1
ATOM 675 N N . VAL A 1 84 ? -12.550 2.276 11.778 1.00 92.75 84 VAL A N 1
ATOM 676 C CA . VAL A 1 84 ? -11.596 2.001 10.691 1.00 92.75 84 VAL A CA 1
ATOM 677 C C . VAL A 1 84 ? -10.512 1.028 11.154 1.00 92.75 84 VAL A C 1
ATOM 679 O O . VAL A 1 84 ? -10.302 0.004 10.504 1.00 92.75 84 VAL A O 1
ATOM 682 N N . ASP A 1 85 ? -9.882 1.295 12.301 1.00 90.62 85 ASP A N 1
ATOM 683 C CA . ASP A 1 85 ? -8.814 0.453 12.850 1.00 90.62 85 ASP A CA 1
ATOM 684 C C . ASP A 1 85 ? -9.316 -0.972 13.143 1.00 90.62 85 ASP A C 1
ATOM 686 O O . ASP A 1 85 ? -8.620 -1.951 12.858 1.00 90.62 85 ASP A O 1
ATOM 690 N N . THR A 1 86 ? -10.548 -1.109 13.649 1.00 91.81 86 THR A N 1
ATOM 691 C CA . THR A 1 86 ? -11.172 -2.414 13.925 1.00 91.81 86 THR A CA 1
ATOM 692 C C . THR A 1 86 ? -11.394 -3.205 12.640 1.00 91.81 86 THR A C 1
ATOM 694 O O . THR A 1 86 ? -10.955 -4.352 12.546 1.00 91.81 86 THR A O 1
ATOM 697 N N . VAL A 1 87 ? -12.025 -2.592 11.632 1.00 93.44 87 VAL A N 1
ATOM 698 C CA . VAL A 1 87 ? -12.326 -3.261 10.356 1.00 93.44 87 VAL A CA 1
ATOM 699 C C . VAL A 1 87 ? -11.038 -3.665 9.638 1.00 93.44 87 VAL A C 1
ATOM 701 O O . VAL A 1 87 ? -10.914 -4.808 9.201 1.00 93.44 87 VAL A O 1
ATOM 704 N N . LEU A 1 88 ? -10.041 -2.776 9.573 1.00 91.12 88 LEU A N 1
ATOM 705 C CA . LEU A 1 88 ? -8.746 -3.100 8.968 1.00 91.12 88 LEU A CA 1
ATOM 706 C C . LEU A 1 88 ? -8.047 -4.242 9.714 1.00 91.12 88 LEU A C 1
ATOM 708 O O . LEU A 1 88 ? -7.565 -5.183 9.081 1.00 91.12 88 LEU A O 1
ATOM 712 N N . SER A 1 89 ? -8.036 -4.209 11.050 1.00 89.69 89 SER A N 1
ATOM 713 C CA . SER A 1 89 ? -7.444 -5.278 11.866 1.00 89.69 89 SER A CA 1
ATOM 714 C C . SER A 1 89 ? -8.108 -6.634 11.612 1.00 89.69 89 SER A C 1
ATOM 716 O O . SER A 1 89 ? -7.426 -7.659 11.515 1.00 89.69 89 SER A O 1
ATOM 718 N N . GLU A 1 90 ? -9.434 -6.664 11.475 1.00 91.62 90 GLU A N 1
ATOM 719 C CA . GLU A 1 90 ? -10.179 -7.880 11.139 1.00 91.62 90 GLU A CA 1
ATOM 720 C C . GLU A 1 90 ? -9.858 -8.382 9.727 1.00 91.62 90 GLU A C 1
ATOM 722 O O . GLU A 1 90 ? -9.581 -9.574 9.556 1.00 91.62 90 GLU A O 1
ATOM 727 N N . MET A 1 91 ? -9.803 -7.495 8.730 1.00 92.06 91 MET A N 1
ATOM 728 C CA . MET A 1 91 ? -9.443 -7.853 7.351 1.00 92.06 91 MET A CA 1
ATOM 729 C C . MET A 1 91 ? -8.023 -8.425 7.247 1.00 92.06 91 MET A C 1
ATOM 731 O O . MET A 1 91 ? -7.795 -9.402 6.528 1.00 92.06 91 MET A O 1
ATOM 735 N N . TYR A 1 92 ? -7.059 -7.865 7.987 1.00 88.69 92 TYR A N 1
ATOM 736 C CA . TYR A 1 92 ? -5.700 -8.411 8.050 1.00 88.69 92 TYR A CA 1
ATOM 737 C C . TYR A 1 92 ? -5.657 -9.778 8.744 1.00 88.69 92 TYR A C 1
ATOM 739 O O . TYR A 1 92 ? -4.972 -10.686 8.273 1.00 88.69 92 TYR A O 1
ATOM 747 N N . ARG A 1 93 ? -6.400 -9.959 9.845 1.00 86.50 93 ARG A N 1
ATOM 748 C CA . ARG A 1 93 ? -6.430 -11.227 10.600 1.00 86.50 93 ARG A CA 1
ATOM 749 C C . ARG A 1 93 ? -7.115 -12.369 9.858 1.00 86.50 93 ARG A C 1
ATOM 751 O O . ARG A 1 93 ? -6.707 -13.518 10.013 1.00 86.50 93 ARG A O 1
ATOM 758 N N . THR A 1 94 ? -8.178 -12.073 9.118 1.00 91.19 94 THR A N 1
ATOM 759 C CA . THR A 1 94 ? -8.951 -13.070 8.359 1.00 91.19 94 THR A CA 1
ATOM 760 C C . THR A 1 94 ? -8.300 -13.429 7.025 1.00 91.19 94 THR A C 1
ATOM 762 O O . THR A 1 94 ? -8.659 -14.442 6.429 1.00 91.19 94 THR A O 1
ATOM 765 N N . GLY A 1 95 ? -7.332 -12.629 6.568 1.00 88.81 95 GLY A N 1
ATOM 766 C CA . GLY A 1 95 ? -6.707 -12.776 5.256 1.00 88.81 95 GLY A CA 1
ATOM 767 C C . GLY A 1 95 ? -7.519 -12.151 4.119 1.00 88.81 95 GLY A C 1
ATOM 768 O O . GLY A 1 95 ? -7.102 -12.233 2.967 1.00 88.81 95 GLY A O 1
ATOM 769 N N . GLU A 1 96 ? -8.639 -11.482 4.408 1.00 91.75 96 GLU A N 1
ATOM 770 C CA . GLU A 1 96 ? -9.422 -10.758 3.400 1.00 91.75 96 GLU A CA 1
ATOM 771 C C . GLU A 1 96 ? -8.580 -9.684 2.697 1.00 91.75 96 GLU A C 1
ATOM 773 O O . GLU A 1 96 ? -8.660 -9.524 1.478 1.00 91.75 96 GLU A O 1
ATOM 778 N N . MET A 1 97 ? -7.679 -9.025 3.435 1.00 88.06 97 MET A N 1
ATOM 779 C CA . MET A 1 97 ? -6.755 -8.049 2.854 1.00 88.06 97 MET A CA 1
ATOM 780 C C . MET A 1 97 ? -5.812 -8.670 1.807 1.00 88.06 97 MET A C 1
ATOM 782 O O . MET A 1 97 ? -5.466 -8.019 0.821 1.00 88.06 97 MET A O 1
ATOM 786 N N . GLU A 1 98 ? -5.430 -9.943 1.974 1.00 87.38 98 GLU A N 1
ATOM 787 C CA . GLU A 1 98 ? -4.617 -10.678 0.997 1.00 87.38 98 GLU A CA 1
ATOM 788 C C . GLU A 1 98 ? -5.366 -10.811 -0.339 1.00 87.38 98 GLU A C 1
ATOM 790 O O . GLU A 1 98 ? -4.812 -10.548 -1.407 1.00 87.38 98 GLU A O 1
ATOM 795 N N . LEU A 1 99 ? -6.656 -11.150 -0.279 1.00 88.31 99 LEU A N 1
ATOM 796 C CA . LEU A 1 99 ? -7.507 -11.311 -1.460 1.00 88.31 99 LEU A CA 1
ATOM 797 C C . LEU A 1 99 ? -7.693 -9.988 -2.210 1.00 88.31 99 LEU A C 1
ATOM 799 O O . LEU A 1 99 ? -7.553 -9.947 -3.435 1.00 88.31 99 LEU A O 1
ATOM 803 N N . VAL A 1 100 ? -7.964 -8.902 -1.478 1.00 87.88 100 VAL A N 1
ATOM 804 C CA . VAL A 1 100 ? -8.093 -7.557 -2.059 1.00 87.88 100 VAL A CA 1
ATOM 805 C C . VAL A 1 100 ? -6.787 -7.144 -2.740 1.00 87.88 100 VAL A C 1
ATOM 807 O O . VAL A 1 100 ? -6.807 -6.687 -3.884 1.00 87.88 100 VAL A O 1
ATOM 810 N N . TYR A 1 101 ? -5.641 -7.362 -2.088 1.00 84.75 101 TYR A N 1
ATOM 811 C CA . TYR A 1 101 ? -4.342 -7.015 -2.661 1.00 84.75 101 TYR A CA 1
ATOM 812 C C . TYR A 1 101 ? -4.063 -7.788 -3.956 1.00 84.75 101 TYR A C 1
ATOM 814 O O . TYR A 1 101 ? -3.670 -7.187 -4.954 1.00 84.75 101 TYR A O 1
ATOM 822 N N . VAL A 1 102 ? -4.285 -9.108 -3.982 1.00 85.50 102 VAL A N 1
ATOM 823 C CA . VAL A 1 102 ? -4.064 -9.920 -5.195 1.00 85.50 102 VAL A CA 1
ATOM 824 C C . VAL A 1 102 ? -4.919 -9.423 -6.360 1.00 85.50 102 VAL A C 1
ATOM 826 O O . VAL A 1 102 ? -4.399 -9.274 -7.466 1.00 85.50 102 VAL A O 1
ATOM 829 N N . ASN A 1 103 ? -6.196 -9.127 -6.109 1.00 86.25 103 ASN A N 1
ATOM 830 C CA . ASN A 1 103 ? -7.134 -8.707 -7.149 1.00 86.25 103 ASN A CA 1
ATOM 831 C C . ASN A 1 103 ? -6.779 -7.357 -7.780 1.00 86.25 103 ASN A C 1
ATOM 833 O O . ASN A 1 103 ? -7.042 -7.158 -8.964 1.00 86.25 103 ASN A O 1
ATOM 837 N N . HIS A 1 104 ? -6.201 -6.436 -7.007 1.00 81.62 104 HIS A N 1
ATOM 838 C CA . HIS A 1 104 ? -5.934 -5.077 -7.479 1.00 81.62 104 HIS A CA 1
ATOM 839 C C . HIS A 1 104 ? -4.472 -4.816 -7.854 1.00 81.62 104 HIS A C 1
ATOM 841 O O . HIS A 1 104 ? -4.219 -3.919 -8.654 1.00 81.62 104 HIS A O 1
ATOM 847 N N . LEU A 1 105 ? -3.516 -5.570 -7.301 1.00 77.75 105 LEU A N 1
ATOM 848 C CA . LEU A 1 105 ? -2.086 -5.229 -7.356 1.00 77.75 105 LEU A CA 1
ATOM 849 C C . LEU A 1 105 ? -1.193 -6.342 -7.926 1.00 77.75 105 LEU A C 1
ATOM 851 O O . LEU A 1 105 ? 0.031 -6.210 -7.937 1.00 77.75 105 LEU A O 1
ATOM 855 N N . GLY A 1 106 ? -1.789 -7.426 -8.433 1.00 72.81 106 GLY A N 1
ATOM 856 C CA . GLY A 1 106 ? -1.074 -8.403 -9.262 1.00 72.81 106 GLY A CA 1
ATOM 857 C C . GLY A 1 106 ? -0.207 -9.403 -8.492 1.00 72.81 106 GLY A C 1
ATOM 858 O O . GLY A 1 106 ? 0.688 -10.014 -9.073 1.00 72.81 106 GLY A O 1
ATOM 859 N N . GLY A 1 107 ? -0.479 -9.604 -7.200 1.00 75.94 107 GLY A N 1
ATOM 860 C CA . GLY A 1 107 ? 0.147 -10.646 -6.381 1.00 75.94 107 GLY A CA 1
ATOM 861 C C . GLY A 1 107 ? 1.089 -10.121 -5.300 1.00 75.94 107 GLY A C 1
ATOM 862 O O . GLY A 1 107 ? 1.557 -8.989 -5.338 1.00 75.94 107 GLY A O 1
ATOM 863 N N . ILE A 1 108 ? 1.350 -10.965 -4.303 1.00 74.94 108 ILE A N 1
ATOM 864 C CA . ILE A 1 108 ? 1.948 -10.566 -3.023 1.00 74.94 108 ILE A CA 1
ATOM 865 C C . ILE A 1 108 ? 3.329 -11.197 -2.878 1.00 74.94 108 ILE A C 1
ATOM 867 O O . ILE A 1 108 ? 3.460 -12.420 -2.990 1.00 74.94 108 ILE A O 1
ATOM 871 N N . SER A 1 109 ? 4.350 -10.383 -2.589 1.00 77.88 109 SER A N 1
ATOM 872 C CA . SER A 1 109 ? 5.692 -10.895 -2.303 1.00 77.88 109 SER A CA 1
ATOM 873 C C . SER A 1 109 ? 5.791 -11.492 -0.895 1.00 77.88 109 SER A C 1
ATOM 875 O O . SER A 1 109 ? 5.004 -11.185 0.001 1.00 77.88 109 SER A O 1
ATOM 877 N N . ASP A 1 110 ? 6.812 -12.313 -0.649 1.00 81.19 110 ASP A N 1
ATOM 878 C CA . ASP A 1 110 ? 7.063 -12.852 0.695 1.00 81.19 110 ASP A CA 1
ATOM 879 C C . ASP A 1 110 ? 7.324 -11.755 1.739 1.00 81.19 110 ASP A C 1
ATOM 881 O O . ASP A 1 110 ? 7.050 -11.945 2.926 1.00 81.19 110 ASP A O 1
ATOM 885 N N . THR A 1 111 ? 7.846 -10.602 1.311 1.00 79.50 111 THR A N 1
ATOM 886 C CA . THR A 1 111 ? 8.030 -9.429 2.172 1.00 79.50 111 THR A CA 1
ATOM 887 C C . THR A 1 111 ? 6.685 -8.806 2.530 1.00 79.50 111 THR A C 1
ATOM 889 O O . THR A 1 111 ? 6.436 -8.554 3.708 1.00 79.50 111 THR A O 1
ATOM 892 N N . ASP A 1 112 ? 5.785 -8.650 1.558 1.00 78.06 112 ASP A N 1
ATOM 893 C CA . ASP A 1 112 ? 4.445 -8.090 1.781 1.00 78.06 112 ASP A CA 1
ATOM 894 C C . ASP A 1 112 ? 3.634 -8.974 2.745 1.00 78.06 112 ASP A C 1
ATOM 896 O O . ASP A 1 112 ? 3.042 -8.477 3.703 1.00 78.06 112 ASP A O 1
ATOM 900 N N . LYS A 1 113 ? 3.720 -10.307 2.597 1.00 81.44 113 LYS A N 1
ATOM 901 C CA . LYS A 1 113 ? 3.093 -11.264 3.534 1.00 81.44 113 LYS A CA 1
ATOM 902 C C . LYS A 1 113 ? 3.596 -11.120 4.967 1.00 81.44 113 LYS A C 1
ATOM 904 O O . LYS A 1 113 ? 2.845 -11.344 5.916 1.00 81.44 113 LYS A O 1
ATOM 909 N N . LYS A 1 114 ? 4.881 -10.801 5.151 1.00 83.50 114 LYS A N 1
ATOM 910 C CA . LYS A 1 114 ? 5.449 -10.554 6.485 1.00 83.50 114 LYS A CA 1
ATOM 911 C C . LYS A 1 114 ? 4.960 -9.222 7.046 1.00 83.50 114 LYS A C 1
ATOM 913 O O . LYS A 1 114 ? 4.616 -9.175 8.222 1.00 83.50 114 LYS A O 1
ATOM 918 N N . LEU A 1 115 ? 4.885 -8.182 6.216 1.00 79.12 115 LEU A N 1
ATOM 919 C CA . LEU A 1 115 ? 4.403 -6.859 6.618 1.00 79.12 115 LEU A CA 1
ATOM 920 C C . LEU A 1 115 ? 2.929 -6.881 7.037 1.00 79.12 115 LEU A C 1
ATOM 922 O O . LEU A 1 115 ? 2.597 -6.304 8.067 1.00 79.12 115 LEU A O 1
ATOM 926 N N . PHE A 1 116 ? 2.066 -7.632 6.348 1.00 79.81 116 PHE A N 1
ATOM 927 C CA . PHE A 1 116 ? 0.652 -7.771 6.739 1.00 79.81 116 PHE A CA 1
ATOM 928 C C . PHE A 1 116 ? 0.467 -8.323 8.153 1.00 79.81 116 PHE A C 1
ATOM 930 O O . PHE A 1 116 ? -0.437 -7.905 8.868 1.00 79.81 116 PHE A O 1
ATOM 937 N N . LYS A 1 117 ? 1.360 -9.214 8.601 1.00 79.44 117 LYS A N 1
ATOM 938 C CA . LYS A 1 117 ? 1.337 -9.722 9.981 1.00 79.44 117 LYS A CA 1
ATOM 939 C C . LYS A 1 117 ? 1.726 -8.659 11.006 1.00 79.44 117 LYS A C 1
ATOM 941 O O . LYS A 1 117 ? 1.249 -8.716 12.131 1.00 79.44 117 LYS A O 1
ATOM 946 N N . VAL A 1 118 ? 2.592 -7.720 10.627 1.00 79.50 118 VAL A N 1
ATOM 947 C CA . VAL A 1 118 ? 3.008 -6.602 11.485 1.00 79.50 118 VAL A CA 1
ATOM 948 C C . VAL A 1 118 ? 1.913 -5.536 11.550 1.00 79.50 118 VAL A C 1
ATOM 950 O O . VAL A 1 118 ? 1.659 -5.003 12.623 1.00 79.50 118 VAL A O 1
ATOM 953 N N . TYR A 1 119 ? 1.224 -5.267 10.438 1.00 73.38 119 TYR A N 1
ATOM 954 C CA . TYR A 1 119 ? 0.134 -4.285 10.378 1.00 73.38 119 TYR A CA 1
ATOM 955 C C . TYR A 1 119 ? -1.178 -4.757 11.020 1.00 73.38 119 TYR A C 1
ATOM 957 O O . TYR A 1 119 ? -2.055 -3.941 11.268 1.00 73.38 119 TYR A O 1
ATOM 965 N N . ALA A 1 120 ? -1.311 -6.050 11.325 1.00 73.50 120 ALA A N 1
ATOM 966 C CA . ALA A 1 120 ? -2.473 -6.614 12.016 1.00 73.50 120 ALA A CA 1
ATOM 967 C C . ALA A 1 120 ? -2.484 -6.363 13.541 1.00 73.50 120 ALA A C 1
ATOM 969 O O . ALA A 1 120 ? -3.347 -6.902 14.239 1.00 73.50 120 ALA A O 1
ATOM 970 N N . ILE A 1 121 ? -1.488 -5.647 14.072 1.00 66.94 121 ILE A N 1
ATOM 971 C CA . ILE A 1 121 ? -1.340 -5.382 15.505 1.00 66.94 121 ILE A CA 1
ATOM 972 C C . ILE A 1 121 ? -2.071 -4.064 15.831 1.00 66.94 121 ILE A C 1
ATOM 974 O O . ILE A 1 121 ? -1.760 -3.064 15.185 1.00 66.94 121 ILE A O 1
ATOM 978 N N . PRO A 1 122 ? -3.020 -4.060 16.789 1.00 54.31 122 PRO A N 1
ATOM 979 C CA . PRO A 1 122 ? -3.731 -2.853 17.216 1.00 54.31 122 PRO A CA 1
ATOM 980 C C . PRO A 1 122 ? -2.842 -1.862 17.980 1.00 54.31 122 PRO A C 1
ATOM 982 O O . PRO A 1 122 ? -1.855 -2.303 18.619 1.00 54.31 122 PRO A O 1
#

pLDDT: mean 71.9, std 20.03, range [27.28, 96.69]

Sequence (122 aa):
MYSPPDYEFELLGDCPFVDPTALPGYTCFSPSRVDAFVAERMLLKNLLDHHYPAGNLLLLDRVFEYSPTSMAVDRYDENFRLLVDTVLSEMYRTGEMELVYVNHLGGISDTDKKLFKVYAIP

Foldseek 3Di:
DDDDDDPDPPPDDDPPPPDPVDDSPPVPDDVVPDPDDDDDPLVVQVCCVPPPVVPPDDDDPDDPDDDDDDDDDPPPPVVVVVVVLVVLLVCLVVVVVQVVCCVRRVHDDPVRNVVSVVSSDD